Protein AF-A0A2E6I1B9-F1 (afdb_monomer_lite)

Foldseek 3Di:
DQVVCCVPPVFGDDPVADEAEDAEAQDVVVPPVVCLPCLPVCLVVRFVHYAYEYHYHYDPPDPVSVVSVVNVVVSCVVCPPRYHYD

pLDDT: mean 90.03, std 4.93, range [72.0, 96.44]

Sequence (86 aa):
MIEEVRGRTGTELDPEVLNLGFARRAATYKRADLIFSDLERLRRIGKGRLQIVYAGKAHPADTMGKELIQNVVHSLRSLDGDLTGV

Secondary structure (DSSP, 8-state):
-HHHHHHHH-----TTSEEEEEES---GGG-TTGGGTTHHHHHHHHTTTEEEEEE----TT-HHHHHHHHHHHHHHHHTTTTSEE-

Structure (mmCIF, N/CA/C/O backbone):
data_AF-A0A2E6I1B9-F1
#
_entry.id   AF-A0A2E6I1B9-F1
#
loop_
_atom_site.group_PDB
_atom_site.id
_atom_site.type_symbol
_atom_site.label_atom_id
_atom_site.label_alt_id
_atom_site.label_comp_id
_atom_site.label_asym_id
_atom_site.label_entity_id
_atom_site.label_seq_id
_atom_site.pdbx_PDB_ins_code
_atom_site.Cartn_x
_atom_site.Cartn_y
_atom_site.Cartn_z
_atom_site.occupancy
_atom_site.B_iso_or_equiv
_atom_site.auth_seq_id
_atom_site.auth_comp_id
_atom_site.auth_asym_id
_atom_site.auth_atom_id
_atom_site.pdbx_PDB_model_num
ATOM 1 N N . MET A 1 1 ? 2.340 -14.369 7.881 1.00 84.62 1 MET A N 1
ATOM 2 C CA . MET A 1 1 ? 2.243 -13.142 7.054 1.00 84.62 1 MET A CA 1
ATOM 3 C C . MET A 1 1 ? 2.451 -11.898 7.905 1.00 84.62 1 MET A C 1
ATOM 5 O O . MET A 1 1 ? 3.433 -11.217 7.669 1.00 84.62 1 MET A O 1
ATOM 9 N N . ILE A 1 2 ? 1.592 -11.624 8.893 1.00 91.19 2 ILE A N 1
ATOM 10 C CA . ILE A 1 2 ? 1.685 -10.428 9.756 1.00 91.19 2 ILE A CA 1
ATOM 11 C C . ILE A 1 2 ? 3.058 -10.300 10.431 1.00 91.19 2 ILE A C 1
ATOM 13 O O . ILE A 1 2 ? 3.698 -9.259 10.333 1.00 91.19 2 ILE A O 1
ATOM 17 N N . GLU A 1 3 ? 3.559 -11.379 11.036 1.00 94.00 3 GLU A N 1
ATOM 18 C CA . GLU A 1 3 ? 4.878 -11.370 11.685 1.00 94.00 3 GLU A CA 1
ATOM 19 C C . GLU A 1 3 ? 6.031 -11.118 10.707 1.00 94.00 3 GLU A C 1
ATOM 21 O O . GLU A 1 3 ? 6.983 -10.423 11.049 1.00 94.00 3 GLU A O 1
ATOM 26 N N . GLU A 1 4 ? 5.926 -11.635 9.480 1.00 93.69 4 GLU A N 1
ATOM 27 C CA . GLU A 1 4 ? 6.925 -11.431 8.424 1.00 93.69 4 GLU A CA 1
ATOM 28 C C . GLU A 1 4 ? 6.938 -9.972 7.952 1.00 93.69 4 GLU A C 1
ATOM 30 O O . GLU A 1 4 ? 8.005 -9.393 7.757 1.00 93.69 4 GLU A O 1
ATOM 35 N N . VAL A 1 5 ? 5.756 -9.360 7.801 1.00 93.75 5 VAL A N 1
ATOM 36 C CA . VAL A 1 5 ? 5.631 -7.935 7.468 1.00 93.75 5 VAL A CA 1
ATOM 37 C C . VAL A 1 5 ? 6.253 -7.094 8.577 1.00 93.75 5 VAL A C 1
ATOM 39 O O . VAL A 1 5 ? 7.163 -6.315 8.301 1.00 93.75 5 VAL A O 1
ATOM 42 N N . ARG A 1 6 ? 5.873 -7.339 9.837 1.00 95.19 6 ARG A N 1
ATOM 43 C CA . ARG A 1 6 ? 6.458 -6.653 10.995 1.00 95.19 6 ARG A CA 1
ATOM 44 C C . ARG A 1 6 ? 7.980 -6.799 11.032 1.00 95.19 6 ARG A C 1
ATOM 46 O O . ARG A 1 6 ? 8.679 -5.812 11.227 1.00 95.19 6 ARG A O 1
ATOM 53 N N . GLY A 1 7 ? 8.500 -8.004 10.798 1.00 96.44 7 GLY A N 1
ATOM 54 C CA . GLY A 1 7 ? 9.939 -8.276 10.799 1.00 96.44 7 GLY A CA 1
ATOM 55 C C . GLY A 1 7 ? 10.716 -7.574 9.678 1.00 96.44 7 GLY A C 1
ATOM 56 O O . GLY A 1 7 ? 11.880 -7.234 9.875 1.00 96.44 7 GLY A O 1
ATOM 57 N N . ARG A 1 8 ? 10.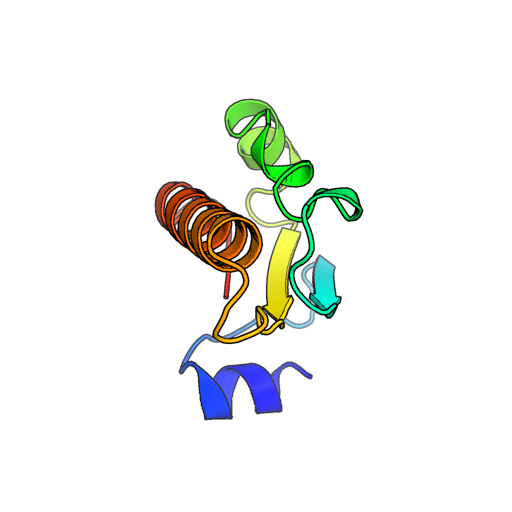098 -7.338 8.511 1.00 93.88 8 ARG A N 1
ATOM 58 C CA . ARG A 1 8 ? 10.762 -6.713 7.351 1.00 93.88 8 ARG A CA 1
ATOM 59 C C . ARG A 1 8 ? 10.573 -5.210 7.240 1.00 93.88 8 ARG A C 1
ATOM 61 O O . ARG A 1 8 ? 11.465 -4.542 6.723 1.00 93.88 8 ARG A O 1
ATOM 68 N N . THR A 1 9 ? 9.414 -4.696 7.635 1.00 93.00 9 THR A N 1
ATOM 69 C CA . THR A 1 9 ? 9.034 -3.293 7.409 1.00 93.00 9 THR A CA 1
ATOM 70 C C . THR A 1 9 ? 8.864 -2.511 8.705 1.00 93.00 9 THR A C 1
ATOM 72 O O . THR A 1 9 ? 8.808 -1.286 8.660 1.00 93.00 9 THR A O 1
ATOM 75 N N . GLY A 1 10 ? 8.776 -3.189 9.856 1.00 93.94 10 GLY A N 1
ATOM 76 C CA . GLY A 1 10 ? 8.419 -2.574 11.135 1.00 93.94 10 GLY A CA 1
ATOM 77 C C . GLY A 1 10 ? 6.935 -2.210 11.254 1.00 93.94 10 GLY A C 1
ATOM 78 O O . GLY A 1 10 ? 6.526 -1.664 12.272 1.00 93.94 10 GLY A O 1
ATOM 79 N N . THR A 1 11 ? 6.120 -2.506 10.238 1.00 92.75 11 THR A N 1
ATOM 80 C CA . THR A 1 11 ? 4.692 -2.179 10.236 1.00 92.75 11 THR A CA 1
ATOM 81 C C . THR A 1 11 ? 3.901 -3.234 10.994 1.00 92.75 11 THR A C 1
ATOM 83 O O . THR A 1 11 ? 3.985 -4.426 10.690 1.00 92.75 11 THR A O 1
ATOM 86 N N . GLU A 1 12 ? 3.091 -2.798 11.951 1.00 94.31 12 GLU A N 1
ATOM 87 C CA . GLU A 1 12 ? 2.130 -3.665 12.623 1.00 94.31 12 GLU A CA 1
ATOM 88 C C . GLU A 1 12 ? 0.851 -3.778 11.793 1.00 94.31 12 GLU A C 1
ATOM 90 O O . GLU A 1 12 ? 0.279 -2.773 11.367 1.00 94.31 12 GLU A O 1
ATOM 95 N N . LEU A 1 13 ? 0.413 -5.016 11.550 1.00 94.31 13 LEU A N 1
ATOM 96 C CA . LEU A 1 13 ? -0.867 -5.292 10.913 1.00 94.31 13 LEU A CA 1
ATOM 97 C C . LEU A 1 13 ? -1.846 -5.867 11.942 1.00 94.31 13 LEU A C 1
ATOM 99 O O . LEU A 1 13 ? -1.481 -6.779 12.683 1.00 94.31 13 LEU A O 1
ATOM 103 N N . ASP A 1 14 ? -3.079 -5.362 11.951 1.00 94.81 14 ASP A N 1
ATOM 104 C CA . ASP A 1 14 ? -4.178 -5.893 12.751 1.00 94.81 14 ASP A CA 1
ATOM 105 C C . ASP A 1 14 ? -4.706 -7.224 12.163 1.00 94.81 14 ASP A C 1
ATOM 107 O O . ASP A 1 14 ? -5.096 -7.272 10.994 1.00 94.81 14 ASP A O 1
ATOM 111 N N . PRO A 1 15 ? -4.713 -8.330 12.929 1.00 93.75 15 PRO A N 1
ATOM 112 C CA . PRO A 1 15 ? -5.227 -9.614 12.455 1.00 93.75 15 PRO A CA 1
ATOM 113 C C . PRO A 1 15 ? -6.739 -9.632 12.180 1.00 93.75 15 PRO A C 1
ATOM 115 O O . PRO A 1 15 ? -7.184 -10.479 11.406 1.00 93.75 15 PRO A O 1
ATOM 118 N N . GLU A 1 16 ? -7.512 -8.713 12.762 1.00 95.00 16 GLU A N 1
ATOM 119 C CA . GLU A 1 16 ? -8.972 -8.644 12.613 1.00 95.00 16 GLU A CA 1
ATOM 120 C C . GLU A 1 16 ? -9.405 -7.781 11.415 1.00 95.00 16 GLU A C 1
ATOM 122 O O . GLU A 1 16 ? -10.587 -7.728 11.061 1.00 95.00 16 GLU A O 1
ATOM 127 N N . VAL A 1 17 ? -8.458 -7.100 10.763 1.00 95.12 17 VAL A N 1
ATOM 128 C CA . VAL A 1 17 ? -8.716 -6.234 9.610 1.00 95.12 17 VAL A CA 1
ATOM 129 C C . VAL A 1 17 ? -8.379 -6.968 8.308 1.00 95.12 17 VAL A C 1
ATOM 131 O O . VAL A 1 17 ? -7.452 -7.779 8.222 1.00 95.12 17 VAL A O 1
ATOM 134 N N . LEU A 1 18 ? -9.157 -6.710 7.251 1.00 94.50 18 LEU A N 1
ATOM 135 C CA . LEU A 1 18 ? -8.962 -7.381 5.970 1.00 94.50 18 LEU A CA 1
ATOM 136 C C . LEU A 1 18 ? -7.610 -6.997 5.361 1.00 94.50 18 LEU A C 1
ATOM 138 O O . LEU A 1 18 ? -7.371 -5.839 5.023 1.00 94.50 18 LEU A O 1
ATOM 142 N N . ASN A 1 19 ? -6.771 -8.001 5.128 1.00 93.56 19 ASN A N 1
ATOM 143 C CA . ASN A 1 19 ? -5.483 -7.846 4.470 1.00 93.56 19 ASN A CA 1
ATOM 144 C C . ASN A 1 19 ? -5.604 -8.112 2.964 1.00 93.56 19 ASN A C 1
ATOM 146 O O . ASN A 1 19 ? -5.855 -9.240 2.535 1.00 93.56 19 ASN A O 1
ATOM 150 N N . LEU A 1 20 ? -5.380 -7.084 2.148 1.00 92.69 20 LEU A N 1
ATOM 151 C CA . LEU A 1 20 ? -5.309 -7.194 0.697 1.00 92.69 20 LEU A CA 1
ATOM 152 C C . LEU A 1 20 ? -3.852 -7.218 0.232 1.00 92.69 20 LEU A C 1
ATOM 154 O O . LEU A 1 20 ? -3.155 -6.205 0.233 1.00 92.69 20 LEU A O 1
ATOM 158 N N . GLY A 1 21 ? -3.405 -8.395 -0.198 1.00 91.94 21 GLY A N 1
ATOM 159 C CA . GLY A 1 21 ? -2.052 -8.610 -0.700 1.00 91.94 21 GLY A CA 1
ATOM 160 C C . GLY A 1 21 ? -1.949 -8.557 -2.226 1.00 91.94 21 GLY A C 1
ATOM 161 O O . GLY A 1 21 ? -2.691 -9.246 -2.927 1.00 91.94 21 GLY A O 1
ATOM 162 N N . PHE A 1 22 ? -0.961 -7.833 -2.753 1.00 90.25 22 PHE A N 1
ATOM 163 C CA . PHE A 1 22 ? -0.533 -7.909 -4.149 1.00 90.25 22 PHE A CA 1
ATOM 164 C C . PHE A 1 22 ? 0.924 -8.381 -4.228 1.00 90.25 22 PHE A C 1
ATOM 166 O O . PHE A 1 22 ? 1.853 -7.602 -4.044 1.00 90.25 22 PHE A O 1
ATOM 173 N N . ALA A 1 23 ? 1.135 -9.666 -4.529 1.00 89.19 23 ALA A N 1
ATOM 174 C CA . ALA A 1 23 ? 2.462 -10.290 -4.565 1.00 89.19 23 ALA A CA 1
ATOM 175 C C . ALA A 1 23 ? 2.821 -10.796 -5.973 1.00 89.19 23 ALA A C 1
ATOM 177 O O . ALA A 1 23 ? 2.664 -11.978 -6.290 1.00 89.19 23 ALA A O 1
ATOM 178 N N . ARG A 1 24 ? 3.263 -9.908 -6.875 1.00 84.88 24 ARG A N 1
ATOM 179 C CA . ARG A 1 24 ? 3.604 -10.266 -8.269 1.00 84.88 24 ARG A CA 1
ATOM 180 C C . ARG A 1 24 ? 4.793 -9.451 -8.783 1.00 84.88 24 ARG A C 1
ATOM 182 O O . ARG A 1 24 ? 5.004 -8.316 -8.382 1.00 84.88 24 ARG A O 1
ATOM 189 N N . ARG A 1 25 ? 5.546 -9.998 -9.755 1.00 81.62 25 ARG A N 1
ATOM 190 C CA . ARG A 1 25 ? 6.545 -9.209 -10.518 1.00 81.62 25 ARG A CA 1
ATOM 191 C C . ARG A 1 25 ? 5.887 -7.957 -11.097 1.00 81.62 25 AR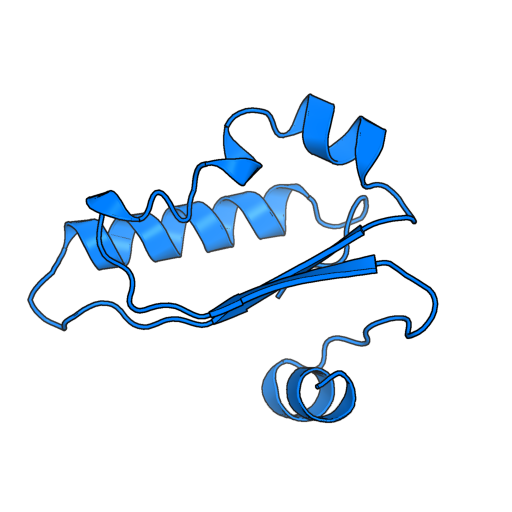G A C 1
ATOM 193 O O . ARG A 1 25 ? 4.844 -8.117 -11.742 1.00 81.62 25 ARG A O 1
ATOM 200 N N . ALA A 1 26 ? 6.509 -6.795 -10.916 1.00 74.69 26 ALA A N 1
ATOM 201 C CA . ALA A 1 26 ? 6.024 -5.533 -11.454 1.00 74.69 26 ALA A CA 1
ATOM 202 C C . ALA A 1 26 ? 6.197 -5.541 -12.973 1.00 74.69 26 ALA A C 1
ATOM 204 O O . ALA A 1 26 ? 7.312 -5.601 -13.479 1.00 74.69 26 ALA A O 1
ATOM 205 N N . ALA A 1 27 ? 5.068 -5.588 -13.669 1.00 76.12 27 ALA A N 1
ATOM 206 C CA . ALA A 1 27 ? 4.964 -5.509 -15.113 1.00 76.12 27 ALA A CA 1
ATOM 207 C C . ALA A 1 27 ? 3.674 -4.748 -15.416 1.00 76.12 27 ALA A C 1
ATOM 209 O O . ALA A 1 27 ? 2.645 -5.005 -14.783 1.00 76.12 27 ALA A O 1
ATOM 210 N N . THR A 1 28 ? 3.726 -3.830 -16.372 1.00 72.00 28 THR A N 1
ATOM 211 C CA . THR A 1 28 ? 2.660 -2.854 -16.656 1.00 72.00 28 THR A CA 1
ATOM 212 C C . THR A 1 28 ? 1.302 -3.496 -16.948 1.00 72.00 28 THR A C 1
ATOM 214 O O . THR A 1 28 ? 0.277 -3.023 -16.467 1.00 72.00 28 THR A O 1
ATOM 217 N N . TYR A 1 29 ? 1.271 -4.647 -17.627 1.00 76.94 29 TYR A N 1
ATOM 218 C CA . TYR A 1 29 ? 0.022 -5.364 -17.921 1.00 76.94 29 TYR A CA 1
ATO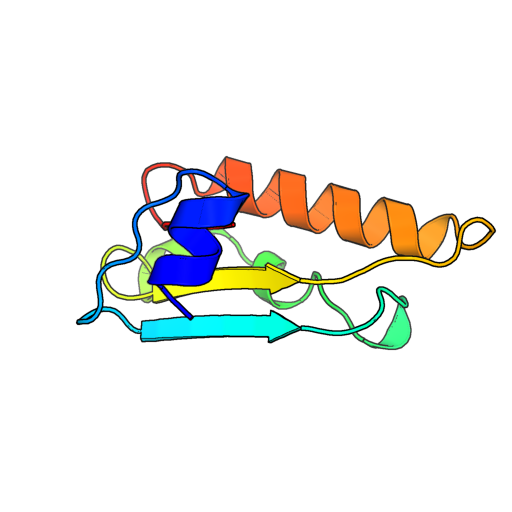M 219 C C . TYR A 1 29 ? -0.718 -5.888 -16.677 1.00 76.94 29 TYR A C 1
ATOM 221 O O . TYR A 1 29 ? -1.892 -6.240 -16.771 1.00 76.94 29 TYR A O 1
ATOM 229 N N . LYS A 1 30 ? -0.061 -5.971 -15.511 1.00 78.88 30 LYS A N 1
ATOM 230 C CA . LYS A 1 30 ? -0.679 -6.468 -14.270 1.00 78.88 30 LYS A CA 1
ATOM 231 C C . LYS A 1 30 ? -1.402 -5.395 -13.468 1.00 78.88 30 LYS A C 1
ATOM 233 O O . LYS A 1 30 ? -2.041 -5.760 -12.487 1.00 78.88 30 LYS A O 1
ATOM 238 N N . ARG A 1 31 ? -1.287 -4.123 -13.872 1.00 81.81 31 ARG A N 1
ATOM 239 C CA . ARG A 1 31 ? -2.010 -2.983 -13.288 1.00 81.81 31 ARG A CA 1
ATOM 240 C C . ARG A 1 31 ? -1.949 -2.965 -11.758 1.00 81.81 31 ARG A C 1
ATOM 242 O O . ARG A 1 31 ? -2.970 -2.945 -11.077 1.00 81.81 31 ARG A O 1
ATOM 249 N N . ALA A 1 32 ? -0.730 -3.047 -11.223 1.00 81.88 32 ALA A N 1
ATOM 250 C CA . ALA A 1 32 ? -0.485 -3.031 -9.777 1.00 81.88 32 ALA A CA 1
ATOM 251 C C . ALA A 1 32 ? -0.981 -1.726 -9.123 1.00 81.88 32 ALA A C 1
ATOM 253 O O . ALA A 1 32 ? -1.227 -1.684 -7.927 1.00 81.88 32 ALA A O 1
ATOM 254 N N . ASP A 1 33 ? -1.155 -0.686 -9.924 1.00 85.62 33 ASP A N 1
ATOM 255 C CA . ASP A 1 33 ? -1.647 0.641 -9.595 1.00 85.62 33 ASP A CA 1
ATOM 256 C C . ASP A 1 33 ? -3.184 0.772 -9.616 1.00 85.62 33 ASP A C 1
ATOM 258 O O . ASP A 1 33 ? -3.713 1.769 -9.136 1.00 85.62 33 ASP A O 1
ATOM 262 N N . LEU A 1 34 ? -3.923 -0.227 -10.122 1.00 88.00 34 LEU A N 1
ATOM 263 C CA . LEU A 1 34 ? -5.367 -0.108 -10.376 1.00 88.00 34 LEU A CA 1
ATOM 264 C C . LEU A 1 34 ? -6.189 0.233 -9.128 1.00 88.00 34 LEU A C 1
ATOM 266 O O . LEU A 1 34 ? -7.150 0.987 -9.220 1.00 88.00 34 LEU A O 1
ATOM 270 N N . ILE A 1 35 ? -5.827 -0.304 -7.962 1.00 89.94 35 ILE A N 1
ATOM 271 C CA . ILE A 1 35 ? -6.541 -0.008 -6.711 1.00 89.94 35 ILE A CA 1
ATOM 272 C C . ILE A 1 35 ? -6.400 1.461 -6.283 1.00 89.94 35 ILE A C 1
ATOM 274 O O . ILE A 1 35 ? -7.249 1.978 -5.562 1.00 89.94 35 ILE A O 1
ATOM 278 N N . PHE A 1 36 ? -5.360 2.145 -6.759 1.00 90.88 36 PHE A N 1
ATOM 279 C CA . PHE A 1 36 ? -5.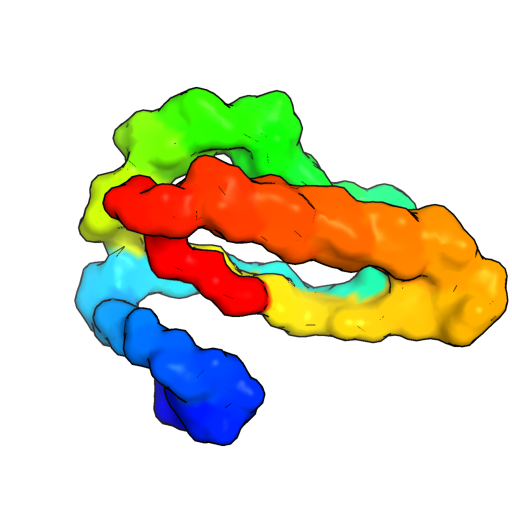063 3.537 -6.438 1.00 90.88 36 PHE A CA 1
ATOM 280 C C . PHE A 1 36 ? -5.642 4.525 -7.455 1.00 90.88 36 PHE A C 1
ATOM 282 O O . PHE A 1 36 ? -5.456 5.728 -7.298 1.00 90.88 36 PHE A O 1
ATOM 289 N N . SER A 1 37 ? -6.376 4.058 -8.475 1.00 91.19 37 SER A N 1
ATOM 290 C CA . SER A 1 37 ? -6.987 4.945 -9.476 1.00 91.19 37 SER A CA 1
ATOM 291 C C . SER A 1 37 ? -8.021 5.906 -8.879 1.00 91.19 37 SER A C 1
ATOM 293 O O . SER A 1 37 ? -8.306 6.942 -9.469 1.00 91.19 37 SER A O 1
ATOM 295 N N . ASP A 1 38 ? -8.606 5.544 -7.733 1.00 93.88 38 ASP A N 1
ATOM 296 C CA . ASP A 1 38 ? -9.577 6.346 -6.989 1.00 93.88 38 ASP A CA 1
ATOM 297 C C . ASP A 1 38 ? -9.272 6.266 -5.484 1.00 93.88 38 ASP A C 1
ATOM 299 O O . ASP A 1 38 ? -9.820 5.447 -4.737 1.00 93.88 38 ASP A O 1
ATOM 303 N N . LEU A 1 39 ? -8.337 7.114 -5.047 1.00 92.44 39 LEU A N 1
ATOM 304 C CA . LEU A 1 39 ? -7.889 7.173 -3.655 1.00 92.44 39 LEU A CA 1
ATOM 305 C C . LEU A 1 39 ? -9.008 7.605 -2.700 1.00 92.44 39 LEU A C 1
ATOM 307 O O . LEU A 1 39 ? -9.057 7.135 -1.567 1.00 92.44 39 LEU A O 1
ATOM 311 N N . GLU A 1 40 ? -9.923 8.477 -3.128 1.00 93.88 40 GLU A N 1
ATOM 312 C CA . GLU A 1 40 ? -11.034 8.924 -2.279 1.00 93.88 40 GLU A CA 1
ATOM 313 C C . GLU A 1 40 ? -12.021 7.795 -1.999 1.00 93.88 40 GLU A C 1
ATOM 315 O O . GLU A 1 40 ? -12.451 7.596 -0.857 1.00 93.88 40 GLU A O 1
ATOM 320 N N . ARG A 1 41 ? -12.370 7.019 -3.027 1.00 94.12 41 ARG A N 1
ATOM 321 C CA . ARG A 1 41 ? -13.191 5.825 -2.853 1.00 94.12 41 ARG A CA 1
ATOM 322 C C . ARG A 1 41 ? -12.482 4.802 -1.983 1.00 94.12 41 ARG A C 1
ATOM 324 O O . ARG A 1 41 ? -13.128 4.249 -1.094 1.00 94.12 41 ARG A O 1
ATOM 331 N N . LEU A 1 42 ? -11.186 4.579 -2.201 1.00 93.88 42 LEU A N 1
ATOM 332 C CA . LEU A 1 42 ? -10.393 3.648 -1.401 1.00 93.88 42 LEU A CA 1
ATOM 333 C C . LEU A 1 42 ? -10.379 4.043 0.082 1.00 93.88 42 LEU A C 1
ATOM 335 O O . LEU A 1 42 ? -10.651 3.194 0.928 1.00 93.88 42 LEU A O 1
ATOM 339 N N . ARG A 1 43 ? -10.179 5.329 0.403 1.00 94.06 43 ARG A N 1
ATOM 340 C CA . ARG A 1 43 ? -10.300 5.849 1.778 1.00 94.06 43 ARG A CA 1
ATOM 341 C C . ARG A 1 43 ? -11.674 5.557 2.368 1.00 94.06 43 ARG A C 1
ATOM 343 O O . ARG A 1 43 ? -11.781 5.012 3.463 1.00 94.06 43 ARG A O 1
ATOM 350 N N . ARG A 1 44 ? -12.736 5.873 1.624 1.00 94.69 44 ARG A N 1
ATOM 351 C CA . ARG A 1 44 ? -14.124 5.729 2.086 1.00 94.69 44 ARG A CA 1
ATOM 352 C C . ARG A 1 44 ? -14.496 4.288 2.428 1.00 94.69 44 ARG A C 1
ATOM 354 O O . ARG A 1 44 ? -15.222 4.062 3.392 1.00 94.69 44 ARG A O 1
ATOM 361 N N . ILE A 1 45 ? -14.043 3.325 1.627 1.00 92.81 45 ILE A N 1
ATOM 362 C CA . ILE A 1 45 ? -14.369 1.907 1.836 1.00 92.81 45 ILE A CA 1
ATOM 363 C C . ILE A 1 45 ? -13.377 1.204 2.767 1.00 92.81 45 ILE A C 1
ATOM 365 O O . ILE A 1 45 ? -13.763 0.255 3.444 1.00 92.81 45 ILE A O 1
ATOM 369 N N . GLY A 1 46 ? -12.120 1.656 2.787 1.00 93.44 46 GLY A N 1
ATOM 370 C CA . GLY A 1 46 ? -11.009 0.956 3.424 1.00 93.44 46 GLY A CA 1
ATOM 371 C C . GLY A 1 46 ? -10.642 1.448 4.820 1.00 93.44 46 GLY A C 1
ATOM 372 O O . GLY A 1 46 ? -10.061 0.674 5.577 1.00 93.44 46 GLY A O 1
ATOM 373 N N . LYS A 1 47 ? 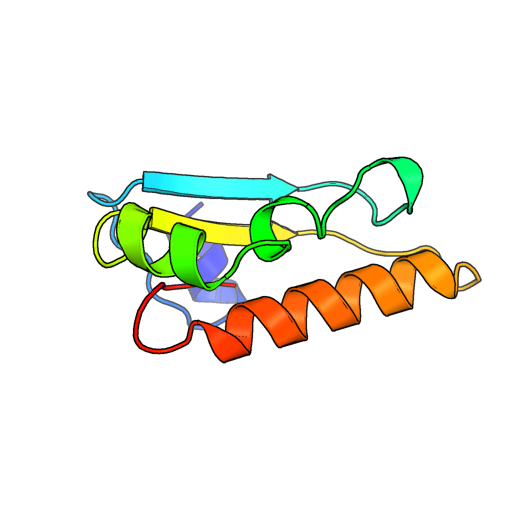-10.991 2.683 5.202 1.00 94.19 47 LYS A N 1
ATOM 374 C CA . LYS A 1 47 ? -10.607 3.242 6.507 1.00 94.19 47 LYS A CA 1
ATOM 375 C C . LYS A 1 47 ? -11.066 2.356 7.670 1.00 94.19 47 LYS A C 1
ATOM 377 O O . LYS A 1 47 ? -12.262 2.123 7.840 1.00 94.19 47 LYS A O 1
ATOM 382 N N . GLY A 1 48 ? -10.103 1.849 8.446 1.00 91.38 48 GLY A N 1
ATOM 383 C CA . GLY A 1 48 ? -10.325 0.931 9.575 1.00 91.38 48 GLY A CA 1
ATOM 384 C C . GLY A 1 48 ? -10.848 -0.463 9.199 1.00 91.38 48 GLY A C 1
ATOM 385 O O . GLY A 1 48 ? -11.283 -1.205 10.072 1.00 91.38 48 GLY A O 1
ATOM 386 N N . ARG A 1 49 ? -10.870 -0.808 7.907 1.00 93.81 49 ARG A N 1
ATOM 387 C CA . ARG A 1 49 ? -11.436 -2.066 7.382 1.00 93.81 49 ARG A CA 1
ATOM 388 C C . ARG A 1 49 ? -10.499 -2.808 6.444 1.00 93.81 49 ARG A C 1
ATOM 390 O O . ARG A 1 49 ? -10.705 -3.994 6.213 1.00 93.81 49 ARG A O 1
ATOM 397 N N . LEU A 1 50 ? -9.513 -2.113 5.890 1.00 95.19 50 LEU A N 1
ATOM 398 C CA . LEU A 1 50 ? -8.608 -2.622 4.878 1.00 95.19 50 LEU A CA 1
ATOM 399 C C . LEU A 1 50 ? -7.169 -2.253 5.225 1.00 95.19 50 LEU A C 1
ATOM 401 O O . LEU A 1 50 ? -6.864 -1.106 5.551 1.00 95.19 50 LEU A O 1
ATOM 405 N N . GLN A 1 51 ? -6.290 -3.227 5.055 1.00 94.75 51 GLN A N 1
ATOM 406 C CA . GLN A 1 51 ? -4.846 -3.071 5.079 1.00 94.75 51 GLN A CA 1
ATOM 407 C C . GLN A 1 51 ? -4.282 -3.600 3.771 1.00 94.75 51 GLN A C 1
ATOM 409 O O . GLN A 1 51 ? -4.811 -4.554 3.196 1.00 94.75 51 GLN A O 1
ATOM 414 N N . ILE A 1 52 ? -3.224 -2.974 3.276 1.00 94.62 52 ILE A N 1
ATOM 415 C CA . ILE A 1 52 ? -2.683 -3.266 1.952 1.00 94.62 52 ILE A CA 1
ATOM 416 C C . ILE A 1 52 ? -1.231 -3.723 2.086 1.00 94.62 52 ILE A C 1
ATOM 418 O O . ILE A 1 52 ? -0.439 -3.091 2.775 1.00 94.62 52 ILE A O 1
ATOM 422 N N . VAL A 1 53 ? -0.879 -4.814 1.406 1.00 93.81 53 VAL A N 1
ATOM 423 C CA . VAL A 1 53 ? 0.489 -5.349 1.377 1.00 93.81 53 VAL A CA 1
ATOM 424 C C . VAL A 1 53 ? 0.928 -5.559 -0.065 1.00 93.81 53 VAL A C 1
ATOM 426 O O . VAL A 1 53 ? 0.421 -6.446 -0.752 1.00 93.81 53 VAL A O 1
ATOM 429 N N . TYR A 1 54 ? 1.899 -4.782 -0.530 1.00 92.94 54 TYR A N 1
ATOM 430 C CA . TYR A 1 54 ? 2.517 -4.942 -1.840 1.00 92.94 54 TYR A CA 1
ATOM 431 C C . TYR A 1 54 ? 3.868 -5.648 -1.738 1.00 92.94 54 TYR A C 1
ATOM 433 O O . TYR A 1 54 ? 4.748 -5.305 -0.958 1.00 92.94 54 TYR A O 1
ATOM 441 N N . ALA A 1 55 ? 4.059 -6.642 -2.598 1.00 90.50 55 ALA A N 1
ATOM 442 C CA . ALA A 1 55 ? 5.321 -7.338 -2.762 1.00 90.50 55 ALA A CA 1
ATOM 443 C C . ALA A 1 55 ? 5.611 -7.547 -4.248 1.00 90.50 55 ALA A C 1
ATOM 445 O O . ALA A 1 55 ? 4.819 -8.103 -5.013 1.00 90.50 55 ALA A O 1
ATOM 446 N N . GLY A 1 56 ? 6.792 -7.130 -4.684 1.00 88.12 56 GLY A N 1
ATOM 447 C CA . GLY A 1 56 ? 7.167 -7.270 -6.078 1.00 88.12 56 GLY A CA 1
ATOM 448 C C . GLY A 1 56 ? 8.541 -6.707 -6.367 1.00 88.12 56 GLY A C 1
ATOM 449 O O . GLY A 1 56 ? 9.076 -5.887 -5.631 1.00 88.12 56 GLY A O 1
ATOM 450 N N . LYS A 1 57 ? 9.109 -7.163 -7.479 1.00 88.50 57 LYS A N 1
ATOM 451 C CA . LYS A 1 57 ? 10.308 -6.576 -8.071 1.00 88.50 57 LYS A CA 1
ATOM 452 C C . LYS A 1 57 ? 10.081 -6.350 -9.556 1.00 88.50 57 LYS A C 1
ATOM 454 O O . LYS A 1 57 ? 9.436 -7.178 -10.212 1.00 88.50 57 LYS A O 1
ATOM 459 N N . ALA A 1 58 ? 10.604 -5.243 -10.060 1.00 87.56 58 ALA A N 1
ATOM 460 C CA . ALA A 1 58 ? 10.745 -4.993 -11.486 1.00 87.56 58 ALA A CA 1
ATOM 461 C C . ALA A 1 58 ? 12.052 -5.618 -11.986 1.00 87.56 58 ALA A C 1
ATOM 463 O O . ALA A 1 58 ? 12.983 -5.858 -11.210 1.00 87.56 58 ALA A O 1
ATOM 464 N N . HIS A 1 59 ? 12.129 -5.898 -13.283 1.00 84.44 59 HIS A N 1
ATOM 465 C CA . HIS A 1 59 ? 13.398 -6.281 -13.890 1.00 84.44 59 HIS A CA 1
ATOM 466 C C . HIS A 1 59 ? 14.360 -5.071 -13.888 1.00 84.44 59 HIS A C 1
ATOM 468 O O . HIS A 1 59 ? 13.900 -3.944 -14.076 1.00 84.44 59 HIS A O 1
ATOM 474 N N . PRO A 1 60 ? 15.687 -5.246 -13.718 1.00 84.06 60 PRO A N 1
ATOM 475 C CA . PRO A 1 60 ? 16.626 -4.120 -13.698 1.00 84.06 60 PRO A CA 1
ATOM 476 C C . PRO A 1 60 ? 16.585 -3.234 -14.950 1.00 84.06 60 PRO A C 1
ATOM 478 O O . PRO A 1 60 ? 16.818 -2.035 -14.839 1.00 84.06 60 PRO A O 1
ATOM 481 N N . ALA A 1 61 ? 16.249 -3.806 -16.108 1.00 87.94 61 ALA A N 1
ATOM 482 C CA . ALA A 1 61 ? 16.094 -3.084 -17.375 1.00 87.94 61 ALA A CA 1
ATOM 483 C C . ALA A 1 61 ? 14.658 -2.588 -17.661 1.00 87.94 61 ALA A C 1
ATOM 485 O O . ALA A 1 61 ? 14.431 -1.958 -18.685 1.00 87.94 61 ALA A O 1
ATOM 486 N N . ASP A 1 62 ? 13.684 -2.888 -16.796 1.00 85.19 62 ASP A N 1
ATOM 487 C CA . ASP A 1 62 ? 12.281 -2.499 -16.986 1.00 85.19 62 ASP A CA 1
ATOM 488 C C . ASP A 1 62 ? 11.988 -1.187 -16.248 1.00 85.19 62 ASP A C 1
ATOM 490 O O . ASP A 1 62 ? 11.658 -1.178 -15.059 1.00 85.19 62 ASP A O 1
ATOM 494 N N . THR A 1 63 ? 12.158 -0.067 -16.954 1.00 87.94 63 THR A N 1
ATOM 495 C CA . THR A 1 63 ? 11.907 1.279 -16.419 1.00 87.94 63 THR A CA 1
ATOM 496 C C . THR A 1 63 ? 10.446 1.458 -16.020 1.00 87.94 63 THR A C 1
ATOM 498 O O . THR A 1 63 ? 10.169 1.909 -14.912 1.00 87.94 63 THR A O 1
ATOM 501 N N . MET A 1 64 ? 9.509 1.009 -16.859 1.00 86.19 64 MET A N 1
ATOM 502 C CA . MET A 1 64 ? 8.078 1.162 -16.589 1.00 86.19 64 MET A CA 1
ATOM 503 C C . MET A 1 64 ? 7.638 0.347 -15.367 1.00 86.19 64 MET A C 1
ATOM 505 O O . MET A 1 64 ? 6.832 0.803 -14.561 1.00 86.19 64 MET A O 1
ATOM 509 N N . GLY A 1 65 ? 8.178 -0.861 -15.189 1.00 86.62 65 GLY A N 1
ATOM 510 C CA . GLY A 1 65 ? 7.928 -1.670 -13.998 1.00 86.62 65 GLY A CA 1
ATOM 511 C C . GLY A 1 65 ? 8.442 -1.008 -12.715 1.00 86.62 65 GLY A C 1
ATOM 512 O O . GLY A 1 65 ? 7.809 -1.137 -11.667 1.00 86.62 65 GLY A O 1
ATOM 513 N N . LYS A 1 66 ? 9.566 -0.282 -12.780 1.00 88.62 66 LYS A N 1
ATOM 514 C CA . LYS A 1 66 ? 10.089 0.492 -11.642 1.00 88.62 66 LYS A CA 1
ATOM 515 C C . LYS A 1 66 ? 9.218 1.708 -11.337 1.00 88.62 66 LYS A C 1
ATOM 517 O O . LYS A 1 66 ? 8.900 1.920 -10.171 1.00 88.62 66 LYS A O 1
ATOM 522 N N . GLU A 1 67 ? 8.800 2.452 -12.359 1.00 89.56 67 GLU A N 1
ATOM 523 C CA . GLU A 1 67 ? 7.866 3.579 -12.215 1.00 89.56 67 GLU A CA 1
ATOM 524 C C . GLU A 1 67 ? 6.537 3.124 -11.603 1.00 89.56 67 GLU A C 1
ATOM 526 O O . GLU A 1 67 ? 6.034 3.749 -10.675 1.00 89.56 67 GLU A O 1
ATOM 531 N N . LEU A 1 68 ? 6.013 1.971 -12.032 1.00 88.56 68 LEU A N 1
ATOM 532 C CA . LEU A 1 68 ? 4.814 1.369 -11.446 1.00 88.56 68 LEU A CA 1
ATOM 533 C C . LEU A 1 68 ? 4.981 1.118 -9.937 1.00 88.56 68 LEU A C 1
ATOM 535 O O . LEU A 1 68 ? 4.092 1.454 -9.159 1.00 88.56 68 LEU A O 1
ATOM 539 N N . ILE A 1 69 ? 6.118 0.550 -9.511 1.00 88.62 69 ILE A N 1
ATOM 540 C CA . ILE A 1 69 ? 6.414 0.343 -8.082 1.00 88.62 69 ILE A CA 1
ATOM 541 C C . ILE A 1 69 ? 6.481 1.688 -7.350 1.00 88.62 69 ILE A C 1
ATOM 543 O O . ILE A 1 69 ? 5.916 1.814 -6.267 1.00 88.62 69 ILE A O 1
ATOM 547 N N . GLN A 1 70 ? 7.138 2.696 -7.928 1.00 90.06 70 GLN A N 1
ATOM 548 C CA . GLN A 1 70 ? 7.232 4.025 -7.321 1.00 90.06 70 GLN A CA 1
ATOM 549 C C . GLN A 1 70 ? 5.854 4.675 -7.149 1.00 90.06 70 GLN A C 1
ATOM 551 O O . GLN A 1 70 ? 5.571 5.207 -6.077 1.00 90.06 70 GLN A O 1
ATOM 556 N N . ASN A 1 71 ? 4.980 4.568 -8.151 1.00 90.44 71 ASN A N 1
ATOM 557 C CA . ASN A 1 71 ? 3.616 5.095 -8.093 1.00 90.44 71 ASN A CA 1
ATOM 558 C C . ASN A 1 71 ? 2.779 4.399 -7.016 1.00 90.44 71 ASN A C 1
ATOM 560 O O . ASN A 1 71 ? 2.055 5.066 -6.279 1.00 90.44 71 ASN A O 1
ATOM 564 N N . VAL A 1 72 ? 2.908 3.076 -6.880 1.00 90.81 72 VAL A N 1
ATOM 565 C CA . VAL A 1 72 ? 2.264 2.315 -5.799 1.00 90.81 72 VAL A CA 1
ATOM 566 C C . VAL A 1 72 ? 2.748 2.798 -4.433 1.00 90.81 72 VAL A C 1
ATOM 568 O O . VAL A 1 72 ? 1.927 3.129 -3.583 1.00 90.81 72 VAL A O 1
ATOM 571 N N . VAL A 1 73 ? 4.064 2.906 -4.228 1.00 90.69 73 VAL A N 1
ATOM 572 C CA . VAL A 1 73 ? 4.635 3.370 -2.951 1.00 90.69 73 VAL A CA 1
ATOM 573 C C . VAL A 1 73 ? 4.189 4.799 -2.634 1.00 90.69 73 VAL A C 1
ATOM 575 O O . VAL A 1 73 ? 3.849 5.102 -1.492 1.00 90.69 73 VAL A O 1
ATOM 578 N N . HIS A 1 74 ? 4.155 5.681 -3.634 1.00 92.44 74 HIS A N 1
ATOM 579 C CA . HIS A 1 74 ? 3.662 7.046 -3.468 1.00 92.44 74 HIS A CA 1
ATOM 580 C C . HIS A 1 74 ? 2.175 7.071 -3.082 1.00 92.44 74 HIS A C 1
ATOM 582 O O . HIS A 1 74 ? 1.784 7.784 -2.158 1.00 92.44 74 HIS A O 1
ATOM 588 N N . SER A 1 75 ? 1.363 6.248 -3.745 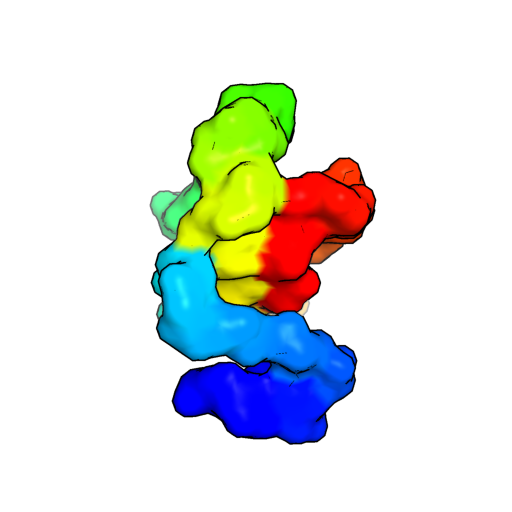1.00 92.19 75 SER A N 1
ATOM 589 C CA . SER A 1 75 ? -0.072 6.140 -3.474 1.00 92.19 75 SER A CA 1
ATOM 590 C C . SER A 1 75 ? -0.345 5.604 -2.070 1.00 92.19 75 SER A C 1
ATOM 592 O O . SER A 1 75 ? -1.175 6.174 -1.367 1.00 92.19 75 SER A O 1
ATOM 594 N N . LEU A 1 76 ? 0.388 4.575 -1.629 1.00 91.12 76 LEU A N 1
ATOM 595 C CA . LEU A 1 76 ? 0.296 4.033 -0.268 1.00 91.12 76 LEU A CA 1
ATOM 596 C C . LEU A 1 76 ? 0.590 5.105 0.784 1.00 91.12 76 LEU A C 1
ATOM 598 O O . LEU A 1 76 ? -0.234 5.315 1.664 1.00 91.12 76 LEU A O 1
ATOM 602 N N . ARG A 1 77 ? 1.684 5.859 0.627 1.00 90.81 77 ARG A N 1
ATOM 603 C CA . ARG A 1 77 ? 2.031 6.963 1.542 1.00 90.81 77 ARG A CA 1
ATOM 604 C C . ARG A 1 77 ? 0.973 8.058 1.590 1.00 90.81 77 ARG A C 1
ATOM 606 O O . ARG A 1 77 ? 0.755 8.670 2.626 1.00 90.81 77 ARG A O 1
ATOM 613 N N . SER A 1 78 ? 0.295 8.324 0.474 1.00 91.44 78 SER A N 1
ATOM 614 C CA . SER A 1 78 ? -0.786 9.315 0.457 1.00 91.44 78 SER A CA 1
ATOM 615 C C . SER A 1 78 ? -1.994 8.894 1.308 1.00 91.44 78 SER A C 1
ATOM 617 O O . SER A 1 78 ? -2.811 9.740 1.667 1.00 91.44 78 SER A O 1
ATOM 619 N N . LEU A 1 79 ? -2.126 7.600 1.616 1.00 90.31 79 LEU A N 1
ATOM 620 C CA . LEU A 1 79 ? -3.209 7.022 2.415 1.00 90.31 79 LEU A CA 1
ATOM 621 C C . LEU A 1 79 ? -2.832 6.854 3.895 1.00 90.31 79 LEU A C 1
ATOM 623 O O . LEU A 1 79 ? -3.671 6.385 4.669 1.00 90.31 79 LEU A O 1
ATOM 627 N N . ASP A 1 80 ? -1.614 7.241 4.291 1.00 89.00 80 ASP A N 1
ATOM 628 C CA . ASP A 1 80 ? -1.160 7.171 5.679 1.00 89.00 80 ASP A CA 1
ATOM 629 C C . ASP A 1 80 ? -2.135 7.926 6.598 1.00 89.00 80 ASP A C 1
ATOM 631 O O . ASP A 1 80 ? -2.551 9.053 6.326 1.00 89.00 80 ASP A O 1
ATOM 635 N N . GLY A 1 81 ? -2.534 7.275 7.692 1.00 87.25 81 GLY A N 1
ATOM 636 C CA . GLY A 1 81 ? -3.539 7.781 8.635 1.00 87.25 81 GLY A CA 1
ATOM 637 C C . GLY A 1 81 ? -4.985 7.381 8.313 1.00 87.25 81 GLY A C 1
ATOM 638 O O . GLY A 1 81 ? -5.825 7.388 9.214 1.00 87.25 81 GLY A O 1
ATOM 639 N N . ASP A 1 82 ? -5.281 6.966 7.078 1.00 90.81 82 ASP A N 1
ATOM 640 C CA . ASP A 1 82 ? -6.572 6.372 6.713 1.00 90.81 82 ASP A CA 1
ATOM 641 C C . ASP A 1 82 ? -6.482 4.847 6.562 1.00 90.81 82 ASP A C 1
ATOM 643 O O . ASP A 1 82 ? -7.391 4.137 6.997 1.00 90.81 82 ASP A O 1
ATOM 647 N N . LEU A 1 83 ? -5.409 4.337 5.949 1.00 92.06 83 LEU A N 1
ATOM 648 C CA . LEU A 1 83 ? -5.160 2.907 5.752 1.00 92.06 83 LEU A CA 1
ATOM 649 C C . LEU A 1 83 ? -3.732 2.541 6.173 1.00 92.06 83 LEU A C 1
ATOM 651 O O . LEU A 1 83 ? -2.800 3.319 5.992 1.00 92.06 83 LEU A O 1
ATOM 655 N N . THR A 1 84 ? -3.552 1.320 6.677 1.00 92.12 84 THR A N 1
ATOM 656 C CA . THR A 1 84 ? -2.218 0.740 6.883 1.00 92.12 84 THR A CA 1
ATOM 657 C C . THR A 1 84 ? -1.753 0.081 5.588 1.00 92.12 84 THR A C 1
ATOM 659 O O . THR A 1 84 ? -2.440 -0.797 5.058 1.00 92.12 84 THR A O 1
ATOM 662 N N . GLY A 1 85 ? -0.595 0.495 5.078 1.00 89.69 85 GLY A N 1
ATOM 663 C CA . GLY A 1 85 ? -0.048 0.022 3.810 1.00 89.69 85 GLY A CA 1
ATOM 664 C C . GLY A 1 85 ? 1.447 -0.268 3.891 1.00 89.69 85 GLY A C 1
ATOM 665 O O . GLY A 1 85 ? 2.180 0.517 4.491 1.00 89.69 85 GLY A O 1
ATOM 666 N N . VAL A 1 86 ? 1.896 -1.369 3.275 1.00 88.56 86 VAL A N 1
ATOM 667 C CA . VAL A 1 86 ? 3.326 -1.717 3.123 1.00 88.56 86 VAL A CA 1
ATOM 668 C C . VAL A 1 86 ? 3.677 -2.107 1.699 1.00 88.56 86 VAL A C 1
ATOM 670 O O . VAL A 1 86 ? 2.803 -2.697 1.019 1.00 88.56 86 VAL A O 1
#

Radius of gyration: 12.97 Å; chains: 1; bounding box: 31×22×31 Å